Protein AF-A0A972UFQ2-F1 (afdb_monomer_lite)

Radius of gyration: 17.43 Å; chains: 1; bounding box: 37×37×53 Å

pLDDT: mean 87.29, std 13.74, range [40.12, 97.81]

Structure (mmCIF, N/CA/C/O backbone):
data_AF-A0A972UFQ2-F1
#
_entry.id   AF-A0A972UFQ2-F1
#
loop_
_atom_site.group_PDB
_atom_site.id
_atom_site.type_symbol
_atom_site.label_atom_id
_atom_site.label_alt_id
_atom_site.label_comp_id
_atom_site.label_asym_id
_atom_site.label_entity_id
_atom_site.label_seq_id
_atom_site.pdbx_PDB_ins_code
_atom_site.Cartn_x
_atom_site.Cartn_y
_atom_site.Cartn_z
_atom_site.occupancy
_atom_site.B_iso_or_equiv
_atom_site.auth_seq_id
_atom_site.auth_comp_id
_atom_site.auth_asym_id
_atom_site.auth_atom_id
_atom_site.pdbx_PDB_model_num
ATOM 1 N N . MET A 1 1 ? -2.739 -1.332 12.586 1.00 77.00 1 MET A N 1
ATOM 2 C CA . MET A 1 1 ? -1.535 -0.462 12.650 1.00 77.00 1 MET A CA 1
ATOM 3 C C . MET A 1 1 ? -0.492 -0.824 11.595 1.00 77.00 1 MET A C 1
ATOM 5 O O . MET A 1 1 ? -0.265 0.020 10.745 1.00 77.00 1 MET A O 1
ATOM 9 N N . ALA A 1 2 ? 0.080 -2.038 11.571 1.00 89.88 2 ALA A N 1
ATOM 10 C CA . ALA A 1 2 ? 1.125 -2.409 10.597 1.00 89.88 2 ALA A CA 1
ATOM 11 C C . ALA A 1 2 ? 0.730 -2.169 9.124 1.00 89.88 2 ALA A C 1
ATOM 13 O O . ALA A 1 2 ? 1.465 -1.515 8.396 1.00 89.88 2 ALA A O 1
ATOM 14 N N . LEU A 1 3 ? -0.472 -2.595 8.712 1.00 92.31 3 LEU A N 1
ATOM 15 C CA . LEU A 1 3 ? -0.980 -2.350 7.354 1.00 92.31 3 LEU A CA 1
ATOM 16 C C . LEU A 1 3 ? -1.190 -0.862 7.029 1.00 92.31 3 LEU A C 1
ATOM 18 O O . LEU A 1 3 ? -0.956 -0.440 5.903 1.00 92.31 3 LEU A O 1
ATOM 22 N N . GLY A 1 4 ? -1.572 -0.050 8.019 1.00 92.50 4 GLY A N 1
ATOM 23 C CA . GLY A 1 4 ? -1.643 1.403 7.857 1.00 92.50 4 GLY A CA 1
ATOM 24 C C . GLY A 1 4 ? -0.258 2.016 7.641 1.00 92.50 4 GLY A C 1
ATOM 25 O O . GLY A 1 4 ? -0.090 2.841 6.754 1.00 92.50 4 GLY A O 1
ATOM 26 N N . GLY A 1 5 ? 0.751 1.548 8.385 1.00 94.00 5 GLY A N 1
ATOM 27 C CA . GLY A 1 5 ? 2.151 1.932 8.177 1.00 94.00 5 GLY A CA 1
ATOM 28 C C . GLY A 1 5 ? 2.696 1.500 6.812 1.00 94.00 5 GLY A C 1
ATOM 29 O O . GLY A 1 5 ? 3.374 2.281 6.156 1.00 94.00 5 GLY A O 1
ATOM 30 N N . PHE A 1 6 ? 2.340 0.300 6.346 1.00 93.06 6 PHE A N 1
ATOM 31 C CA . PHE A 1 6 ? 2.648 -0.170 4.992 1.00 93.06 6 PHE A CA 1
ATOM 32 C C . PHE A 1 6 ? 2.065 0.765 3.919 1.00 93.06 6 PHE A C 1
ATOM 34 O O . PHE A 1 6 ? 2.797 1.224 3.044 1.00 93.06 6 PHE A O 1
ATOM 41 N N . LEU A 1 7 ? 0.775 1.112 4.023 1.00 94.44 7 LEU A N 1
ATOM 42 C CA . LEU A 1 7 ? 0.134 2.057 3.101 1.00 94.44 7 LEU A CA 1
ATOM 43 C C . LEU A 1 7 ? 0.740 3.459 3.192 1.00 94.44 7 LEU A C 1
ATOM 45 O O . LEU A 1 7 ? 0.851 4.134 2.175 1.00 94.44 7 LEU A O 1
ATOM 49 N N . PHE A 1 8 ? 1.140 3.892 4.387 1.00 96.50 8 PHE A N 1
ATOM 50 C CA . PHE A 1 8 ? 1.759 5.196 4.596 1.00 96.50 8 PHE A CA 1
ATOM 51 C C . PHE A 1 8 ? 3.149 5.270 3.962 1.00 96.50 8 PHE A C 1
ATOM 53 O O . PHE A 1 8 ? 3.434 6.216 3.235 1.00 96.50 8 PHE A O 1
ATOM 60 N N . LEU A 1 9 ? 3.993 4.251 4.152 1.00 96.06 9 LEU A N 1
ATOM 61 C CA . LEU A 1 9 ? 5.292 4.177 3.481 1.00 96.06 9 LEU A CA 1
ATOM 62 C C . LEU A 1 9 ? 5.113 4.204 1.959 1.00 96.06 9 LEU A C 1
ATOM 64 O O . LEU A 1 9 ? 5.756 4.995 1.271 1.00 96.06 9 LEU A O 1
ATOM 68 N N . TRP A 1 10 ? 4.165 3.410 1.453 1.00 94.00 10 TRP A N 1
ATOM 69 C CA . TRP A 1 10 ? 3.792 3.413 0.043 1.00 94.00 10 TRP A CA 1
ATOM 70 C C . TRP A 1 10 ? 3.308 4.789 -0.431 1.00 94.00 10 TRP A C 1
ATOM 72 O O . TRP A 1 10 ? 3.640 5.188 -1.545 1.00 94.00 10 TRP A O 1
ATOM 82 N N . ALA A 1 11 ? 2.554 5.534 0.379 1.00 96.44 11 ALA A N 1
ATOM 83 C CA . ALA A 1 11 ? 2.106 6.889 0.060 1.00 96.44 11 ALA A CA 1
ATOM 84 C C . ALA A 1 11 ? 3.281 7.872 -0.035 1.00 96.44 11 ALA A C 1
ATOM 86 O O . ALA A 1 11 ? 3.398 8.612 -1.011 1.00 96.44 11 ALA A O 1
ATOM 87 N N . ILE A 1 12 ? 4.187 7.838 0.944 1.00 97.56 12 ILE A N 1
ATOM 88 C CA . ILE A 1 12 ? 5.311 8.772 1.054 1.00 97.56 12 ILE A CA 1
ATOM 89 C C . ILE A 1 12 ? 6.295 8.642 -0.116 1.00 97.56 12 ILE A C 1
ATOM 91 O O . ILE A 1 12 ? 6.807 9.652 -0.605 1.00 97.56 12 ILE A O 1
ATOM 95 N N . GLU A 1 13 ? 6.502 7.435 -0.649 1.00 95.88 13 GLU A N 1
ATOM 96 C CA . GLU A 1 13 ? 7.343 7.224 -1.837 1.00 95.88 13 GLU A CA 1
ATOM 97 C C . GLU A 1 13 ? 6.928 8.080 -3.043 1.00 95.88 13 GLU A C 1
ATOM 99 O O . GLU A 1 13 ? 7.781 8.433 -3.860 1.00 95.88 13 GLU A O 1
ATOM 104 N N . LYS A 1 14 ? 5.644 8.454 -3.153 1.00 96.44 14 LYS A N 1
ATOM 105 C CA . LYS A 1 14 ? 5.127 9.261 -4.273 1.00 96.44 14 LYS A CA 1
ATOM 106 C C . LYS A 1 14 ? 5.710 10.665 -4.239 1.00 96.44 14 LYS A C 1
ATOM 108 O O . LYS A 1 14 ? 5.875 11.251 -5.298 1.00 96.44 14 LYS A O 1
ATOM 113 N N . PHE A 1 15 ? 6.060 11.166 -3.057 1.00 97.69 15 PHE A N 1
ATOM 114 C CA . PHE A 1 15 ? 6.659 12.485 -2.869 1.00 97.69 15 PHE A CA 1
ATOM 115 C C . PHE A 1 15 ? 8.185 12.444 -2.916 1.00 97.69 15 PHE A C 1
ATOM 117 O O . PHE A 1 15 ? 8.801 13.333 -3.492 1.00 97.69 15 PHE A O 1
ATOM 124 N N . ILE A 1 16 ? 8.803 11.408 -2.337 1.00 97.81 16 ILE A N 1
ATOM 125 C CA . ILE A 1 16 ? 10.269 11.328 -2.237 1.00 97.81 16 ILE A CA 1
ATOM 126 C C . ILE A 1 16 ? 10.898 10.902 -3.570 1.00 97.81 16 ILE A C 1
ATOM 128 O O . ILE A 1 16 ? 11.924 11.439 -3.982 1.00 97.81 16 ILE A O 1
ATOM 132 N N . ILE A 1 17 ? 10.305 9.917 -4.251 1.00 97.06 17 ILE A N 1
ATOM 133 C CA . ILE A 1 17 ? 10.867 9.308 -5.467 1.00 97.06 17 ILE A CA 1
ATOM 134 C C . ILE A 1 17 ? 9.821 9.151 -6.589 1.00 97.06 17 ILE A C 1
ATOM 136 O O . ILE A 1 17 ? 9.709 8.063 -7.169 1.00 97.06 17 ILE A O 1
ATOM 140 N N . PRO A 1 18 ? 9.098 10.222 -6.984 1.00 96.31 18 PRO A N 1
ATOM 141 C CA . PRO A 1 18 ? 8.021 10.154 -7.981 1.00 96.31 18 PRO A CA 1
ATOM 142 C C . PRO A 1 18 ? 8.475 9.527 -9.303 1.00 96.31 18 PRO A C 1
ATOM 144 O O . PRO A 1 18 ? 7.789 8.676 -9.860 1.00 96.31 18 PRO A O 1
ATOM 147 N N . GLY A 1 19 ? 9.684 9.850 -9.775 1.00 96.12 19 GLY A N 1
ATOM 148 C CA . GLY A 1 19 ? 10.223 9.283 -11.015 1.00 96.12 19 GLY A CA 1
ATOM 149 C C . GLY A 1 19 ? 10.401 7.759 -10.977 1.00 96.12 19 GLY A C 1
ATOM 150 O O . GLY A 1 19 ? 10.226 7.093 -11.998 1.00 96.12 19 GLY A O 1
ATOM 151 N N . LYS A 1 20 ? 10.717 7.176 -9.810 1.00 94.38 20 LYS A N 1
ATOM 152 C CA . LYS A 1 20 ? 10.767 5.712 -9.644 1.00 94.38 20 LYS A CA 1
ATOM 153 C C . LYS A 1 20 ? 9.359 5.122 -9.629 1.00 94.38 20 LYS A C 1
ATOM 155 O O . LYS A 1 20 ? 9.140 4.100 -10.274 1.00 94.38 20 LYS A O 1
ATOM 160 N N . VAL A 1 21 ? 8.410 5.786 -8.966 1.00 94.31 21 VAL A N 1
ATOM 161 C CA . VAL A 1 21 ? 6.999 5.370 -8.926 1.00 94.31 21 VAL A CA 1
ATOM 162 C C . VAL A 1 21 ? 6.370 5.385 -10.322 1.00 94.31 21 VAL A C 1
ATOM 164 O O . VAL A 1 21 ? 5.720 4.417 -10.700 1.00 94.31 21 VAL A O 1
ATOM 167 N N . ILE A 1 22 ? 6.630 6.409 -11.137 1.00 95.88 22 ILE A N 1
ATOM 168 C CA . ILE A 1 22 ? 6.148 6.484 -12.528 1.00 95.88 22 ILE A CA 1
ATOM 169 C C . ILE A 1 22 ? 6.734 5.343 -13.374 1.00 95.88 22 ILE A C 1
ATOM 171 O O . ILE A 1 22 ? 6.019 4.686 -14.129 1.00 95.88 22 ILE A O 1
ATOM 175 N N . LYS A 1 23 ? 8.032 5.038 -13.233 1.00 93.94 23 LYS A N 1
ATOM 176 C CA . LYS A 1 23 ? 8.655 3.891 -13.926 1.00 93.94 23 LYS A CA 1
ATOM 177 C C . LYS A 1 23 ? 8.040 2.558 -13.494 1.00 93.94 23 LYS A C 1
ATOM 179 O O . LYS A 1 23 ? 7.806 1.692 -14.334 1.00 93.94 23 LYS A O 1
ATOM 184 N N . LEU A 1 24 ? 7.765 2.403 -12.200 1.00 90.81 24 LEU A N 1
ATOM 185 C CA . LEU A 1 24 ? 7.090 1.237 -11.633 1.00 90.81 24 LEU A CA 1
ATOM 186 C C . LEU A 1 24 ? 5.670 1.094 -12.201 1.00 90.81 24 LEU A C 1
ATOM 188 O O . LEU A 1 24 ? 5.298 0.019 -12.661 1.00 90.81 24 LEU A O 1
ATOM 192 N N . SER A 1 25 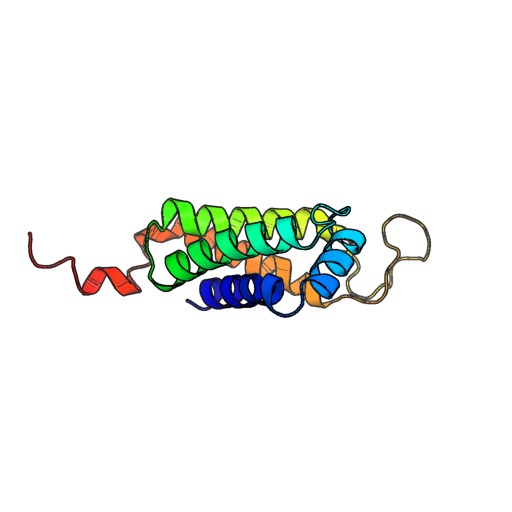? 4.921 2.196 -12.244 1.00 91.00 25 SER A N 1
ATOM 193 C CA . SER A 1 25 ? 3.593 2.302 -12.853 1.00 91.00 25 SER A CA 1
ATOM 194 C C . SER A 1 25 ? 3.592 1.859 -14.318 1.00 91.00 25 SER A C 1
ATOM 196 O O . SER A 1 25 ? 2.809 0.995 -14.707 1.00 91.00 25 SER A O 1
ATOM 198 N N . LYS A 1 26 ? 4.534 2.352 -15.127 1.00 91.69 26 LYS A N 1
ATOM 199 C CA . LYS A 1 26 ? 4.677 1.935 -16.533 1.00 91.69 26 LYS A CA 1
ATOM 200 C C . LYS A 1 26 ? 4.988 0.445 -16.675 1.00 91.69 26 LYS A C 1
ATOM 202 O O . LYS A 1 26 ? 4.495 -0.198 -17.594 1.00 91.69 26 LYS A O 1
ATOM 207 N N . LYS A 1 27 ? 5.787 -0.112 -15.761 1.00 87.88 27 LYS A N 1
ATOM 208 C CA . LYS A 1 27 ? 6.189 -1.524 -15.793 1.00 87.88 27 LYS A CA 1
ATOM 209 C C . LYS A 1 27 ? 5.089 -2.483 -15.324 1.00 87.88 27 LYS A C 1
ATOM 211 O O . LYS A 1 27 ? 5.004 -3.594 -15.842 1.00 87.88 27 LYS A O 1
ATOM 216 N N . PHE A 1 28 ? 4.297 -2.091 -14.328 1.00 84.69 28 PHE A N 1
ATOM 217 C CA . PHE A 1 28 ? 3.42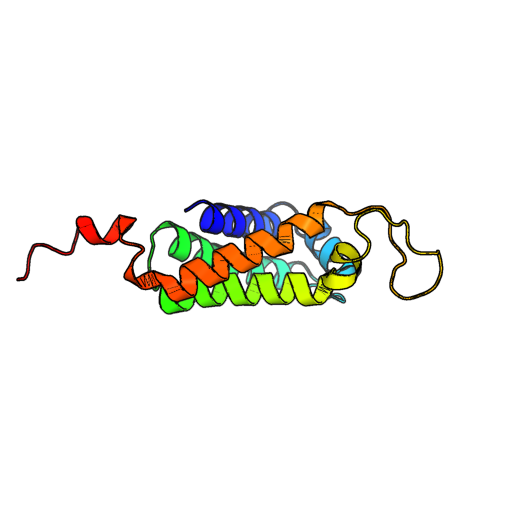3 -3.013 -13.591 1.00 84.69 28 PHE A CA 1
ATOM 218 C C . PHE A 1 28 ? 1.942 -2.639 -13.593 1.00 84.69 28 PHE A C 1
ATOM 220 O O . PHE A 1 28 ? 1.112 -3.496 -13.326 1.00 84.69 28 PHE A O 1
ATOM 227 N N . PHE A 1 29 ? 1.608 -1.390 -13.901 1.00 84.44 29 PHE A N 1
ATOM 228 C CA . PHE A 1 29 ? 0.258 -0.833 -13.788 1.00 84.44 29 PHE A CA 1
ATOM 229 C C . PHE A 1 29 ? -0.180 -0.139 -15.085 1.00 84.44 29 PHE A C 1
ATOM 231 O O . PHE A 1 29 ? -0.928 0.832 -15.045 1.00 84.44 29 PHE A O 1
ATOM 238 N N . PHE A 1 30 ? 0.338 -0.592 -16.233 1.00 84.69 30 PHE A N 1
ATOM 239 C CA . PHE A 1 30 ? 0.017 -0.066 -17.569 1.00 84.69 30 PHE A CA 1
ATOM 240 C C . PHE A 1 30 ? 0.135 1.463 -17.711 1.00 84.69 30 PHE A C 1
ATOM 242 O O . PHE A 1 30 ? -0.527 2.063 -18.550 1.00 84.69 30 PHE A O 1
ATOM 249 N N . GLY A 1 31 ? 0.984 2.102 -16.902 1.00 83.75 31 GLY A N 1
ATOM 250 C CA . GLY A 1 31 ? 1.159 3.553 -16.942 1.00 83.75 31 GLY A CA 1
ATOM 251 C C . GLY A 1 31 ? 0.026 4.356 -16.301 1.00 83.75 31 GLY A C 1
ATOM 252 O O . GLY A 1 31 ? -0.097 5.529 -16.621 1.00 83.75 31 GLY A O 1
ATOM 253 N N . ALA A 1 32 ? -0.755 3.777 -15.378 1.00 85.38 32 ALA A N 1
ATOM 254 C CA . ALA A 1 32 ? -1.813 4.478 -14.630 1.00 85.38 32 ALA A CA 1
ATOM 255 C C . ALA A 1 32 ? -1.355 5.788 -13.948 1.00 85.38 32 ALA A C 1
ATOM 257 O O . ALA A 1 32 ? -2.163 6.670 -13.677 1.00 85.38 32 ALA A O 1
ATOM 258 N N . LEU A 1 33 ? -0.059 5.891 -13.659 1.00 89.44 33 LEU A N 1
ATOM 259 C CA . LEU A 1 33 ? 0.664 7.122 -13.345 1.00 89.44 33 LEU A CA 1
ATOM 260 C C . LEU A 1 33 ? 1.736 7.357 -14.410 1.00 89.44 33 LEU A C 1
ATOM 262 O O . LEU A 1 33 ? 2.630 6.511 -14.575 1.00 89.44 33 LEU A O 1
ATOM 266 N N . ASP A 1 34 ? 1.677 8.494 -15.088 1.00 91.44 34 ASP 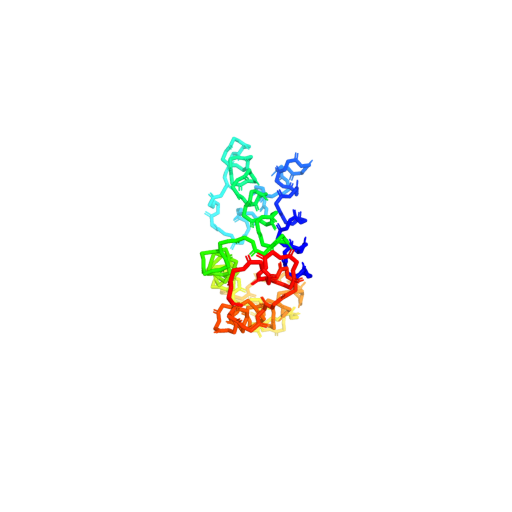A N 1
ATOM 267 C CA . ASP A 1 34 ? 2.569 8.866 -16.186 1.00 91.44 34 ASP A CA 1
ATOM 268 C C . ASP A 1 34 ? 3.327 10.180 -15.945 1.00 91.44 34 ASP A C 1
ATOM 270 O O . ASP A 1 34 ? 4.426 10.336 -16.491 1.00 91.44 34 ASP A O 1
ATOM 274 N N . ASP A 1 35 ? 2.821 11.048 -15.066 1.00 94.56 35 ASP A N 1
ATOM 275 C CA . ASP A 1 35 ? 3.430 12.322 -14.687 1.00 94.56 35 ASP A CA 1
ATOM 276 C C . ASP A 1 35 ? 3.560 12.527 -13.159 1.00 94.56 35 ASP A C 1
ATOM 278 O O . ASP A 1 35 ? 3.082 11.751 -12.325 1.00 94.56 35 ASP A O 1
ATOM 282 N N . VAL A 1 36 ? 4.288 13.579 -12.774 1.00 95.88 36 VAL A N 1
ATOM 283 C CA . VAL A 1 36 ? 4.607 13.882 -11.368 1.00 95.88 36 VAL A CA 1
ATOM 284 C C . VAL A 1 36 ? 3.398 14.439 -10.617 1.00 95.88 36 VAL A C 1
ATOM 286 O O . VAL A 1 36 ? 3.206 14.105 -9.449 1.00 95.88 36 VAL A O 1
ATOM 289 N N . THR A 1 37 ? 2.566 15.245 -11.272 1.00 96.12 37 THR A N 1
ATOM 290 C CA . THR A 1 37 ? 1.392 15.877 -10.664 1.00 96.12 37 THR A CA 1
ATOM 291 C C . THR A 1 37 ? 0.367 14.826 -10.261 1.00 96.12 37 THR A C 1
ATOM 293 O O . THR A 1 37 ? -0.066 14.815 -9.107 1.00 96.12 37 THR A O 1
ATOM 296 N N . THR A 1 38 ? 0.025 13.889 -11.154 1.00 94.56 38 THR A N 1
ATOM 297 C CA . THR A 1 38 ? -0.886 12.776 -10.817 1.00 94.56 38 THR A CA 1
ATOM 298 C C . THR A 1 38 ? -0.299 11.866 -9.742 1.00 94.56 38 THR A C 1
ATOM 300 O O . THR A 1 38 ? -1.010 11.443 -8.827 1.00 94.56 38 THR A O 1
ATOM 303 N N . THR A 1 39 ? 1.016 11.631 -9.780 1.00 96.19 39 THR A N 1
ATOM 304 C CA . THR A 1 39 ? 1.724 10.856 -8.752 1.00 96.19 39 THR A CA 1
ATOM 305 C C . THR A 1 39 ? 1.621 11.516 -7.372 1.00 96.19 39 THR A C 1
ATOM 307 O O . THR A 1 39 ? 1.313 10.833 -6.392 1.00 96.19 39 THR A O 1
ATOM 310 N N . TYR A 1 40 ? 1.814 12.834 -7.272 1.00 97.44 40 TYR A N 1
ATOM 311 C CA . TYR A 1 40 ? 1.663 13.581 -6.017 1.00 97.44 40 TYR A CA 1
ATOM 312 C C . TYR A 1 40 ? 0.215 13.638 -5.536 1.00 97.44 40 TYR A C 1
ATOM 314 O O . TYR A 1 40 ? -0.032 13.449 -4.345 1.00 97.44 40 TYR A O 1
ATOM 322 N N . ALA A 1 41 ? -0.742 13.842 -6.443 1.00 96.44 41 ALA A N 1
ATOM 323 C CA . ALA A 1 41 ? -2.162 13.834 -6.106 1.00 96.44 41 ALA A CA 1
ATOM 324 C C . ALA A 1 41 ? -2.580 12.485 -5.501 1.00 96.44 41 ALA A C 1
ATOM 326 O O . ALA A 1 41 ? -3.193 12.443 -4.431 1.00 96.44 41 ALA A O 1
ATOM 327 N N . LEU A 1 42 ? -2.172 11.373 -6.124 1.00 94.69 42 LEU A N 1
ATOM 328 C CA . LEU A 1 42 ? -2.417 10.038 -5.581 1.00 94.69 42 LEU A CA 1
ATOM 329 C C . LEU A 1 42 ? -1.709 9.843 -4.233 1.00 94.69 42 LEU A C 1
ATOM 331 O O . LEU A 1 42 ? -2.306 9.303 -3.300 1.00 94.69 42 LEU A O 1
ATOM 335 N N . GLY A 1 43 ? -0.461 10.305 -4.116 1.00 96.50 43 GLY A N 1
ATOM 336 C CA . GLY A 1 43 ? 0.292 10.303 -2.863 1.00 96.50 43 GLY A CA 1
ATOM 337 C C . GLY A 1 43 ? -0.460 11.002 -1.730 1.00 96.50 43 GLY A C 1
ATOM 338 O O . GLY A 1 43 ? -0.523 10.473 -0.624 1.00 96.50 43 GLY A O 1
ATOM 339 N N . ALA A 1 44 ? -1.092 12.147 -1.998 1.00 97.50 44 ALA A N 1
ATOM 340 C CA . ALA A 1 44 ? -1.825 12.910 -0.987 1.00 97.50 44 ALA A CA 1
ATOM 341 C C . ALA A 1 44 ? -3.057 12.148 -0.491 1.00 97.50 44 ALA A C 1
ATOM 343 O O . ALA A 1 44 ? -3.256 12.013 0.718 1.00 97.50 44 ALA A O 1
ATOM 344 N N . VAL A 1 45 ? -3.837 11.578 -1.414 1.00 95.88 45 VAL A N 1
ATOM 345 C CA . VAL A 1 45 ? -5.005 10.752 -1.073 1.00 95.88 45 VAL A CA 1
ATOM 346 C C . VAL A 1 45 ? -4.583 9.531 -0.251 1.00 95.88 45 VAL A C 1
ATOM 348 O O . VAL A 1 45 ? -5.151 9.279 0.812 1.00 95.88 45 VAL A O 1
ATOM 351 N N . LEU A 1 46 ? -3.547 8.808 -0.691 1.00 95.50 46 LEU A N 1
ATOM 352 C CA . LEU A 1 46 ? -2.998 7.650 0.023 1.00 95.50 46 LEU A CA 1
ATOM 353 C C . LEU A 1 46 ? -2.504 8.019 1.428 1.00 95.50 46 LEU A C 1
ATOM 355 O O . LEU A 1 46 ? -2.735 7.268 2.377 1.00 95.50 46 LEU A O 1
ATOM 359 N N . THR A 1 47 ? -1.854 9.172 1.589 1.00 97.56 47 THR A N 1
ATOM 360 C CA . THR A 1 47 ? -1.380 9.665 2.890 1.00 97.56 47 THR A CA 1
ATOM 361 C C . THR A 1 47 ? -2.544 9.926 3.836 1.00 97.56 47 THR A C 1
ATOM 363 O O . THR A 1 47 ? -2.546 9.410 4.951 1.00 97.56 47 THR A O 1
ATOM 366 N N . ILE A 1 48 ? -3.571 10.658 3.395 1.00 96.81 48 ILE A N 1
ATOM 367 C CA . ILE A 1 48 ? -4.748 10.941 4.231 1.00 96.81 48 ILE A CA 1
ATOM 368 C C . ILE A 1 48 ? -5.426 9.629 4.650 1.00 96.81 48 ILE A C 1
ATOM 370 O O . ILE A 1 48 ? -5.719 9.427 5.830 1.00 96.81 48 ILE A O 1
ATOM 374 N N . MET A 1 49 ? -5.624 8.707 3.705 1.00 95.50 49 MET A N 1
ATOM 375 C CA . MET A 1 49 ? -6.273 7.423 3.982 1.00 95.50 49 MET A CA 1
ATOM 376 C C . MET A 1 49 ? -5.440 6.529 4.905 1.00 95.50 49 MET A C 1
ATOM 378 O O . MET A 1 49 ? -5.984 5.905 5.813 1.00 95.50 49 MET A O 1
ATOM 382 N N . SER A 1 50 ? -4.121 6.473 4.721 1.00 95.56 50 SER A N 1
ATOM 383 C CA . SER A 1 50 ? -3.235 5.672 5.573 1.00 95.56 50 SER A CA 1
ATOM 384 C C . SER A 1 50 ? -3.114 6.238 6.990 1.00 95.56 50 SER A C 1
ATOM 386 O O . SER A 1 50 ? -3.136 5.469 7.951 1.00 95.56 50 SER A O 1
ATOM 388 N N . VAL A 1 51 ? -3.100 7.564 7.159 1.00 95.12 51 VAL A N 1
ATOM 389 C CA . VAL A 1 51 ? -3.185 8.198 8.485 1.00 95.12 51 VAL A CA 1
ATOM 390 C C . VAL A 1 51 ? -4.517 7.862 9.154 1.00 95.12 51 VAL A C 1
ATOM 392 O O . VAL A 1 51 ? -4.517 7.405 10.299 1.00 95.12 51 VAL A O 1
ATOM 395 N N . ALA A 1 52 ? -5.638 7.988 8.434 1.00 93.38 52 ALA A N 1
ATOM 396 C CA . ALA A 1 52 ? -6.956 7.594 8.937 1.00 93.38 52 ALA A CA 1
ATOM 397 C C . ALA A 1 52 ? -6.988 6.111 9.360 1.00 93.38 52 ALA A C 1
ATOM 399 O O . ALA A 1 52 ? -7.574 5.766 10.389 1.00 93.38 52 ALA A O 1
ATOM 400 N N . PHE A 1 53 ? -6.284 5.243 8.623 1.00 92.88 53 PHE A N 1
ATOM 401 C CA . PHE A 1 53 ? -6.143 3.817 8.927 1.00 92.88 53 PHE A CA 1
ATOM 402 C C . PHE A 1 53 ? -5.408 3.606 10.252 1.00 92.88 53 PHE A C 1
ATOM 404 O O . PHE A 1 53 ? -5.825 2.796 11.081 1.00 92.88 53 PHE A O 1
ATOM 411 N N . ILE A 1 54 ? -4.297 4.320 10.453 1.00 92.38 54 ILE A N 1
ATOM 412 C CA . ILE A 1 54 ? -3.439 4.197 11.639 1.00 92.38 54 ILE A CA 1
ATOM 413 C C . ILE A 1 54 ? -4.197 4.610 12.905 1.00 92.38 54 ILE A C 1
ATOM 415 O O . ILE A 1 54 ? -4.143 3.889 13.908 1.00 92.38 54 ILE A O 1
ATOM 419 N N . ILE A 1 55 ? -4.936 5.721 12.844 1.00 91.44 55 ILE A N 1
ATOM 420 C CA . ILE A 1 55 ? -5.723 6.235 13.978 1.00 91.44 55 ILE A CA 1
ATOM 421 C C . ILE A 1 55 ? -7.071 5.517 14.157 1.00 91.44 55 ILE A C 1
ATOM 423 O O . ILE A 1 55 ? -7.776 5.762 15.129 1.00 91.44 55 ILE A O 1
ATOM 427 N N . GLY A 1 56 ? -7.447 4.623 13.235 1.00 88.75 56 GLY A N 1
ATOM 428 C CA . GLY A 1 56 ? -8.693 3.856 13.308 1.00 88.75 56 GLY A CA 1
ATOM 429 C C . GLY A 1 56 ? -9.962 4.670 13.028 1.00 88.75 56 GLY A C 1
ATOM 430 O O . GLY A 1 56 ? -11.041 4.286 13.487 1.00 88.75 56 GLY A O 1
ATOM 431 N N . ALA A 1 57 ? -9.852 5.773 12.284 1.00 90.69 57 ALA A N 1
ATOM 432 C CA . ALA A 1 57 ? -10.984 6.590 11.854 1.00 90.69 57 ALA A CA 1
ATOM 433 C C . ALA A 1 57 ? -11.673 5.976 10.623 1.00 90.69 57 ALA A C 1
ATOM 435 O O . ALA A 1 57 ? -11.027 5.351 9.786 1.00 90.69 57 ALA A O 1
ATOM 436 N N . TYR A 1 58 ? -12.996 6.152 10.512 1.00 91.75 58 TYR A N 1
ATOM 437 C CA . TYR A 1 58 ? -13.798 5.719 9.354 1.00 91.75 58 TYR A CA 1
ATOM 438 C C . TYR A 1 58 ? -13.515 4.278 8.879 1.00 91.75 58 TYR A C 1
ATOM 440 O O . TYR A 1 58 ? -13.496 4.007 7.678 1.00 91.75 58 TYR A O 1
ATOM 448 N N . LYS A 1 59 ? -13.309 3.339 9.817 1.00 90.94 59 LYS A N 1
ATOM 449 C CA . LYS A 1 59 ? -12.795 1.975 9.565 1.00 90.94 59 LYS A CA 1
ATOM 450 C C . LYS A 1 59 ? -13.444 1.262 8.383 1.00 90.94 59 LYS A C 1
ATOM 452 O O . LYS A 1 59 ? -12.746 0.666 7.573 1.00 90.94 59 LYS A O 1
ATOM 457 N N . ARG A 1 60 ? -14.774 1.357 8.248 1.00 93.12 60 ARG A N 1
ATOM 458 C CA . ARG A 1 60 ? -15.510 0.756 7.124 1.00 93.12 60 ARG A CA 1
ATOM 459 C C . ARG A 1 60 ? -14.948 1.201 5.773 1.00 93.12 60 ARG A C 1
ATOM 461 O O . ARG A 1 60 ? -14.715 0.358 4.917 1.00 93.12 60 ARG A O 1
ATOM 468 N N . TRP A 1 61 ? -14.729 2.498 5.593 1.00 94.25 61 TRP A N 1
ATOM 469 C CA . TRP A 1 61 ? -14.255 3.067 4.333 1.00 94.25 61 TRP A CA 1
ATOM 470 C C . TRP A 1 61 ? -12.755 2.899 4.165 1.00 94.25 61 TRP A C 1
ATOM 472 O O . TRP A 1 61 ? -12.297 2.496 3.104 1.00 94.25 61 TRP A O 1
ATOM 482 N N . VAL A 1 62 ? -11.992 3.143 5.225 1.00 94.19 62 VAL A N 1
ATOM 483 C CA . VAL A 1 62 ? -10.531 3.131 5.154 1.00 94.19 62 VAL A CA 1
ATOM 484 C C . VAL A 1 62 ? -9.977 1.710 4.996 1.00 94.19 62 VAL A C 1
ATOM 486 O O . VAL A 1 62 ? -9.015 1.502 4.257 1.00 94.19 62 VAL A O 1
ATOM 489 N N . TYR A 1 63 ? -10.605 0.705 5.614 1.00 95.19 63 TYR A N 1
ATOM 490 C CA . TYR A 1 63 ? -10.206 -0.693 5.418 1.00 95.19 63 TYR A CA 1
ATOM 491 C C . TYR A 1 63 ? -10.647 -1.222 4.057 1.00 95.19 63 TYR A C 1
ATOM 493 O O . TYR A 1 63 ? -9.873 -1.926 3.413 1.00 95.19 63 TYR A O 1
ATOM 501 N N . LEU A 1 64 ? -11.838 -0.833 3.580 1.00 95.62 64 LEU A N 1
ATOM 502 C CA . LEU A 1 64 ? -12.278 -1.166 2.224 1.00 95.62 64 LEU A CA 1
ATOM 503 C C . LEU A 1 64 ? -11.354 -0.549 1.173 1.00 95.62 64 LEU A C 1
ATOM 505 O O . LEU A 1 64 ? -10.995 -1.214 0.210 1.00 95.62 64 LEU A O 1
ATOM 509 N N . TYR A 1 65 ? -10.939 0.700 1.378 1.00 94.69 65 TYR A N 1
ATOM 510 C CA . TYR A 1 65 ? -9.981 1.388 0.522 1.00 94.69 65 TYR A CA 1
ATOM 511 C C . TYR A 1 65 ? -8.634 0.660 0.481 1.00 94.69 65 TYR A C 1
ATOM 513 O O . TYR A 1 65 ? -8.134 0.362 -0.602 1.00 94.69 65 TYR A O 1
ATOM 521 N N . GLY A 1 66 ? -8.075 0.312 1.647 1.00 95.12 66 GLY A N 1
ATOM 522 C CA . GLY A 1 66 ? -6.834 -0.465 1.729 1.00 95.12 66 GLY A CA 1
ATOM 523 C C . GLY A 1 66 ? -6.942 -1.814 1.013 1.00 95.12 66 GLY A C 1
ATOM 524 O O . GLY A 1 66 ? -6.063 -2.166 0.228 1.00 95.12 66 GLY A O 1
ATOM 525 N N . PHE A 1 67 ? -8.057 -2.526 1.213 1.00 97.19 67 PHE A N 1
ATOM 526 C CA . PHE A 1 67 ? -8.352 -3.772 0.507 1.00 97.19 67 PHE A CA 1
ATOM 527 C C . PHE A 1 67 ? -8.434 -3.571 -1.009 1.00 97.19 67 PHE A C 1
ATOM 529 O O . PHE A 1 67 ? -7.757 -4.280 -1.743 1.00 97.19 67 PHE A O 1
ATOM 536 N N . ALA A 1 68 ? -9.211 -2.595 -1.483 1.00 96.31 68 ALA A N 1
ATOM 537 C CA . ALA A 1 68 ? -9.419 -2.351 -2.908 1.00 96.31 68 ALA A CA 1
ATOM 538 C C . ALA A 1 68 ? -8.118 -1.961 -3.622 1.00 96.31 68 ALA A C 1
ATOM 540 O O . ALA A 1 68 ? -7.799 -2.524 -4.667 1.00 96.31 68 ALA A O 1
ATOM 541 N N . LEU A 1 69 ? -7.328 -1.054 -3.041 1.00 93.88 69 LEU A N 1
ATOM 542 C CA . LEU A 1 69 ? -6.023 -0.678 -3.590 1.00 93.88 69 LEU A CA 1
ATOM 543 C C . LEU A 1 69 ? -5.075 -1.867 -3.716 1.00 93.88 69 LEU A C 1
ATOM 545 O O . LEU A 1 69 ? -4.380 -2.029 -4.725 1.00 93.88 69 LEU A O 1
ATOM 549 N N . HIS A 1 70 ? -5.025 -2.696 -2.677 1.00 95.69 70 HIS A N 1
ATOM 550 C CA . HIS A 1 70 ? -4.132 -3.842 -2.669 1.00 95.69 70 HIS A CA 1
ATOM 551 C C . HIS A 1 70 ? -4.641 -4.954 -3.596 1.00 95.69 70 HIS A C 1
ATOM 553 O O . HIS A 1 70 ? -3.846 -5.574 -4.294 1.00 95.69 70 HIS A O 1
ATOM 559 N N . ALA A 1 71 ? -5.960 -5.141 -3.702 1.00 96.69 71 ALA A N 1
ATOM 560 C CA . ALA A 1 71 ? -6.590 -6.055 -4.656 1.00 96.69 71 ALA A CA 1
ATOM 561 C C . ALA A 1 71 ? -6.268 -5.667 -6.103 1.00 96.69 71 ALA A C 1
ATOM 563 O O . ALA A 1 71 ? -5.857 -6.516 -6.887 1.00 96.69 71 ALA A O 1
ATOM 564 N N . ILE A 1 72 ? -6.378 -4.379 -6.438 1.00 93.62 72 ILE A N 1
ATOM 565 C CA . ILE A 1 72 ? -5.962 -3.830 -7.735 1.00 93.62 72 ILE A CA 1
ATOM 566 C C . ILE A 1 72 ? -4.497 -4.180 -8.002 1.00 93.62 72 ILE A C 1
ATOM 568 O O . ILE A 1 72 ? -4.164 -4.677 -9.074 1.00 93.62 72 ILE A O 1
ATOM 572 N N . THR A 1 73 ? -3.625 -4.001 -7.008 1.00 91.25 73 THR A N 1
ATOM 573 C CA . THR A 1 73 ? -2.204 -4.343 -7.141 1.00 91.25 73 THR A CA 1
ATOM 574 C C . THR A 1 73 ? -2.001 -5.829 -7.427 1.00 91.25 73 THR A C 1
ATOM 576 O O . THR A 1 73 ? -1.258 -6.167 -8.346 1.00 91.25 73 THR A O 1
ATOM 579 N N . VAL A 1 74 ? -2.698 -6.717 -6.714 1.00 95.06 74 VAL A N 1
ATOM 580 C CA . VAL A 1 74 ? -2.678 -8.170 -6.955 1.00 95.06 74 VAL A CA 1
ATOM 581 C C . VAL A 1 74 ? -3.168 -8.508 -8.365 1.00 95.06 74 VAL A C 1
ATOM 583 O O . VAL A 1 74 ? -2.494 -9.248 -9.074 1.00 95.06 74 VAL A O 1
ATOM 586 N N . ILE A 1 75 ? -4.281 -7.918 -8.812 1.00 93.94 75 ILE A N 1
ATOM 587 C CA . ILE A 1 75 ? -4.837 -8.132 -10.158 1.00 93.94 75 ILE A CA 1
ATOM 588 C C . ILE A 1 75 ? -3.846 -7.695 -11.235 1.00 93.94 75 ILE A C 1
ATOM 590 O O . ILE A 1 75 ? -3.645 -8.413 -12.203 1.00 93.94 75 ILE A O 1
ATOM 594 N N . PHE A 1 76 ? -3.184 -6.552 -11.083 1.00 89.81 76 PHE A N 1
ATOM 595 C CA . PHE A 1 76 ? -2.221 -6.079 -12.081 1.00 89.81 76 PHE A CA 1
ATOM 596 C C . PHE A 1 76 ? -0.901 -6.868 -12.077 1.00 89.81 76 PHE A C 1
ATOM 598 O O . PHE A 1 76 ? -0.168 -6.872 -13.067 1.00 89.81 76 PHE A O 1
ATOM 605 N N . THR A 1 77 ? -0.594 -7.580 -10.989 1.00 88.94 77 THR A N 1
ATOM 606 C CA . THR A 1 77 ? 0.704 -8.246 -10.797 1.00 88.94 77 THR A CA 1
ATOM 607 C C . THR A 1 77 ? 0.619 -9.771 -10.700 1.00 88.94 77 THR A C 1
ATOM 609 O O . THR A 1 77 ? 1.649 -10.413 -10.505 1.00 88.94 77 THR A O 1
ATOM 612 N N . TRP A 1 78 ? -0.556 -10.370 -10.925 1.00 89.88 78 TRP A N 1
ATOM 613 C CA . TRP A 1 78 ? -0.833 -11.788 -10.656 1.00 89.88 78 TRP A CA 1
ATOM 614 C C . TRP A 1 78 ? 0.129 -12.783 -11.317 1.00 89.88 78 TRP A C 1
ATOM 616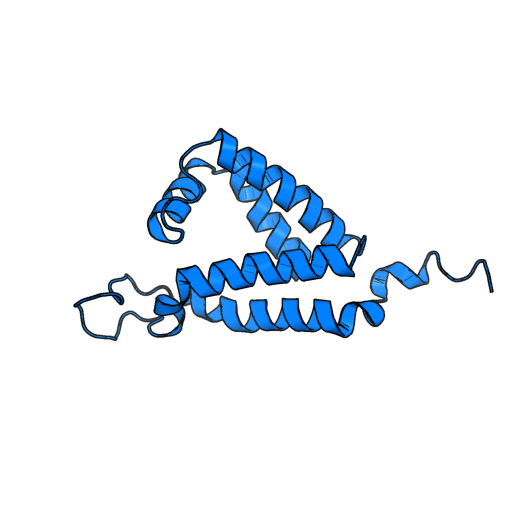 O O . TRP A 1 78 ? 0.495 -13.780 -10.701 1.00 89.88 78 TRP A O 1
ATOM 626 N N . PHE A 1 79 ? 0.615 -12.497 -12.527 1.00 87.94 79 PHE A N 1
ATOM 627 C CA . PHE A 1 79 ? 1.590 -13.348 -13.222 1.00 87.94 79 PHE A CA 1
ATOM 628 C C . PHE A 1 79 ? 2.861 -13.598 -12.399 1.00 87.94 79 PHE A C 1
ATOM 630 O O . PHE A 1 79 ? 3.438 -14.678 -12.462 1.00 87.94 79 PHE A O 1
ATOM 637 N N . ARG A 1 80 ? 3.273 -12.619 -11.584 1.00 86.88 80 ARG A N 1
ATOM 638 C CA . ARG A 1 80 ? 4.461 -12.693 -10.711 1.00 86.88 80 ARG A CA 1
ATOM 639 C C . ARG A 1 80 ? 4.204 -13.482 -9.435 1.00 86.88 80 ARG A C 1
ATOM 641 O O . ARG A 1 80 ? 5.142 -13.882 -8.763 1.00 86.88 80 ARG A O 1
ATOM 648 N N . ILE A 1 81 ? 2.937 -13.672 -9.088 1.00 89.88 81 ILE A N 1
ATOM 649 C CA . ILE A 1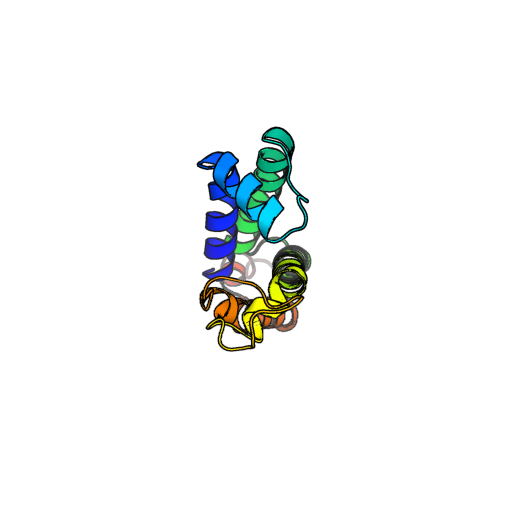 81 ? 2.520 -14.537 -7.984 1.00 89.88 81 ILE A CA 1
ATOM 650 C C . ILE A 1 81 ? 2.573 -15.996 -8.444 1.00 89.88 81 ILE A C 1
ATOM 652 O O . ILE A 1 81 ? 2.968 -16.862 -7.671 1.00 89.88 81 ILE A O 1
ATOM 656 N N . VAL A 1 82 ? 2.209 -16.252 -9.706 1.00 89.38 82 VAL A N 1
ATOM 657 C CA . VAL A 1 82 ? 2.231 -17.590 -10.317 1.00 89.38 82 VAL A CA 1
ATOM 658 C C . VAL A 1 82 ? 3.650 -18.038 -10.659 1.00 89.38 82 VAL A C 1
ATOM 660 O O . VAL A 1 82 ? 3.996 -19.183 -10.389 1.00 89.38 82 VAL A O 1
ATOM 663 N N . ASP A 1 83 ? 4.481 -17.141 -11.196 1.00 89.12 83 ASP A N 1
ATOM 664 C CA . ASP A 1 83 ? 5.894 -17.415 -11.473 1.00 89.12 83 ASP A CA 1
ATOM 665 C C . ASP A 1 83 ? 6.836 -16.446 -10.729 1.00 89.12 83 ASP A C 1
ATOM 667 O O . ASP A 1 83 ? 7.455 -15.565 -11.335 1.00 89.12 83 ASP A O 1
ATOM 671 N N . PRO A 1 84 ? 6.962 -16.569 -9.393 1.00 88.31 84 PRO A N 1
ATOM 672 C CA . PRO A 1 84 ? 7.771 -15.654 -8.582 1.00 88.31 84 PRO A CA 1
ATOM 673 C C . PRO A 1 84 ? 9.272 -15.750 -8.877 1.00 88.31 84 PRO A C 1
ATOM 675 O O . PRO A 1 84 ? 10.022 -14.802 -8.616 1.00 88.31 84 PRO A O 1
ATOM 678 N N . TYR A 1 85 ? 9.715 -16.883 -9.422 1.00 88.50 85 TYR A N 1
ATOM 679 C CA . TYR A 1 85 ? 11.121 -17.183 -9.674 1.00 88.50 85 TYR A CA 1
ATOM 680 C C . TYR A 1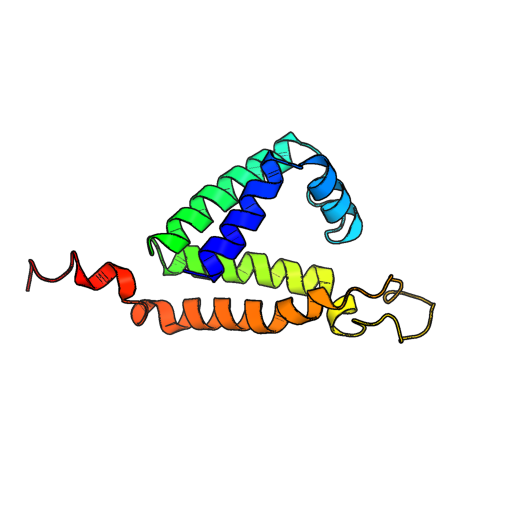 85 ? 11.505 -17.125 -11.159 1.00 88.50 85 TYR A C 1
ATOM 682 O O . TYR A 1 85 ? 12.683 -17.285 -11.469 1.00 88.50 85 TYR A O 1
ATOM 690 N N . GLY A 1 86 ? 10.565 -16.844 -12.067 1.00 83.69 86 GLY A N 1
ATOM 691 C CA . GLY A 1 86 ? 10.843 -16.778 -13.506 1.00 83.69 86 GLY A CA 1
ATOM 692 C C . GLY A 1 86 ? 11.231 -18.135 -14.100 1.00 83.69 86 GLY A C 1
ATOM 693 O O . GLY A 1 86 ? 12.095 -18.187 -14.978 1.00 83.69 86 GLY A O 1
ATOM 694 N N . LEU A 1 87 ? 10.687 -19.224 -13.547 1.00 82.50 87 LEU A N 1
ATOM 695 C CA . LEU A 1 87 ? 10.990 -20.604 -13.937 1.00 82.50 87 LEU A CA 1
ATOM 696 C C . LEU A 1 87 ? 10.104 -21.089 -15.088 1.00 82.50 87 LEU A C 1
ATOM 698 O O . LEU A 1 87 ? 10.454 -22.071 -15.742 1.00 82.50 87 LEU A O 1
ATOM 702 N N . ILE A 1 88 ? 8.973 -20.425 -15.341 1.00 79.19 88 ILE A N 1
ATOM 703 C CA . ILE A 1 88 ? 8.078 -20.756 -16.448 1.00 79.19 88 ILE A CA 1
ATOM 704 C C . ILE A 1 88 ? 8.673 -20.172 -17.741 1.00 79.19 88 ILE A C 1
ATOM 706 O O . ILE A 1 88 ? 9.180 -19.052 -17.775 1.00 79.19 88 ILE A O 1
ATOM 710 N N . GLU A 1 89 ? 8.684 -20.991 -18.795 1.00 61.81 89 GLU A N 1
ATOM 711 C CA . GLU A 1 89 ? 9.434 -20.809 -20.042 1.00 61.81 89 GLU A CA 1
ATOM 712 C C . GLU A 1 89 ? 9.368 -19.390 -20.651 1.00 61.81 89 GLU A C 1
ATOM 714 O O . GLU A 1 89 ? 8.350 -18.695 -20.619 1.00 61.81 89 GLU A O 1
ATOM 719 N N . LYS A 1 90 ? 10.479 -18.952 -21.266 1.00 62.34 90 LYS A N 1
ATOM 720 C CA . LYS A 1 90 ? 10.656 -17.607 -21.843 1.00 62.34 90 LYS A CA 1
ATOM 721 C C . LYS A 1 90 ? 9.850 -17.387 -23.137 1.00 62.34 90 LYS A C 1
ATOM 723 O O . LYS A 1 90 ? 10.414 -17.168 -24.207 1.00 62.34 90 LYS A O 1
ATOM 728 N N . GLY A 1 91 ? 8.532 -17.270 -23.032 1.00 54.53 91 GLY A N 1
ATOM 729 C CA . GLY A 1 91 ? 7.646 -16.846 -24.121 1.00 54.53 91 GLY A CA 1
ATOM 730 C C . GLY A 1 91 ? 6.265 -16.445 -23.601 1.00 54.53 91 GLY A C 1
ATOM 731 O O . GLY A 1 91 ? 5.638 -17.199 -22.875 1.00 54.53 91 GLY A O 1
ATOM 732 N N . GLY A 1 92 ? 5.781 -15.248 -23.956 1.00 65.44 92 GLY A N 1
ATOM 733 C CA . GLY A 1 92 ? 4.442 -14.776 -23.573 1.00 65.44 92 GLY A CA 1
ATOM 734 C C . GLY A 1 92 ? 4.376 -13.915 -22.301 1.00 65.44 92 GLY A C 1
ATOM 735 O O . GLY A 1 92 ? 5.313 -13.187 -21.969 1.00 65.44 92 GLY A O 1
ATOM 736 N N . LEU A 1 93 ? 3.221 -13.964 -21.628 1.00 63.38 93 LEU A N 1
ATOM 737 C CA . LEU A 1 93 ? 2.775 -13.062 -20.550 1.00 63.38 93 LEU A CA 1
ATOM 738 C C . LEU A 1 93 ? 3.580 -13.196 -19.233 1.00 63.38 93 LEU A C 1
ATOM 740 O O . LEU A 1 93 ? 3.522 -12.308 -18.387 1.00 63.38 93 LEU A O 1
ATOM 744 N N . PHE A 1 94 ? 4.381 -14.262 -19.094 1.00 67.19 94 PHE A N 1
ATOM 745 C CA . PHE A 1 94 ? 5.217 -14.580 -17.922 1.00 67.19 94 PHE A CA 1
ATOM 746 C C . PHE A 1 94 ? 6.677 -14.094 -18.042 1.00 67.19 94 PHE A C 1
ATOM 748 O O . PHE A 1 94 ? 7.544 -14.474 -17.261 1.00 67.19 94 PHE A O 1
ATOM 755 N N . ARG A 1 95 ? 6.991 -13.214 -19.006 1.00 64.12 95 ARG A N 1
ATOM 756 C CA . ARG A 1 95 ? 8.345 -12.649 -19.143 1.00 64.12 95 ARG A CA 1
ATOM 757 C C . ARG A 1 95 ? 8.674 -11.682 -18.002 1.00 64.12 95 ARG A C 1
ATOM 759 O O . ARG A 1 95 ? 8.124 -10.585 -17.921 1.00 64.12 95 ARG A O 1
ATOM 766 N N . GLY A 1 96 ? 9.661 -12.037 -17.182 1.00 65.38 96 GLY A N 1
ATOM 767 C CA . GLY A 1 96 ? 10.168 -11.162 -16.128 1.00 65.38 96 GLY A CA 1
ATOM 768 C C . GLY A 1 96 ? 11.479 -11.643 -15.519 1.00 65.38 96 GLY A C 1
ATOM 769 O O . GLY A 1 96 ? 11.892 -12.784 -15.702 1.00 65.38 96 GLY A O 1
ATOM 770 N N . LYS A 1 97 ? 12.159 -10.746 -14.799 1.00 76.06 97 LYS A N 1
ATOM 771 C CA . LYS A 1 97 ? 13.179 -11.154 -13.823 1.00 76.06 97 LYS A CA 1
ATOM 772 C C . LYS A 1 97 ? 12.459 -11.799 -12.623 1.00 76.06 97 LYS A C 1
ATOM 774 O O . LYS A 1 97 ? 11.295 -11.461 -12.413 1.00 76.06 97 LYS A O 1
ATOM 779 N N . PRO A 1 98 ? 13.122 -12.659 -11.830 1.00 84.25 98 PRO A N 1
ATOM 780 C CA . PRO A 1 98 ? 12.553 -13.167 -10.583 1.00 84.25 98 PRO A CA 1
ATOM 781 C C . PRO A 1 98 ? 12.091 -12.011 -9.684 1.00 84.25 98 PRO A C 1
ATOM 783 O O . PRO A 1 98 ? 12.882 -11.127 -9.350 1.00 84.25 98 PRO A O 1
ATOM 786 N N . GLU A 1 99 ? 10.814 -12.008 -9.304 1.00 86.94 99 GLU A N 1
ATOM 787 C CA . GLU A 1 99 ? 10.172 -10.949 -8.510 1.00 86.94 99 GLU A CA 1
ATOM 788 C C . GLU A 1 99 ? 9.322 -11.555 -7.376 1.00 86.94 99 GLU A C 1
ATOM 790 O O . GLU A 1 99 ? 8.165 -11.207 -7.157 1.00 86.94 99 GLU A O 1
ATOM 795 N N . HIS A 1 100 ? 9.928 -12.457 -6.603 1.00 87.81 100 HIS A N 1
ATOM 796 C CA . HIS A 1 100 ? 9.286 -13.199 -5.511 1.00 87.81 100 HIS A CA 1
ATOM 797 C C . HIS A 1 100 ? 8.632 -12.335 -4.416 1.00 87.81 100 HIS A C 1
ATOM 799 O O . HIS A 1 100 ? 7.769 -12.823 -3.690 1.00 87.81 100 HIS A O 1
ATOM 805 N N . LEU A 1 101 ? 8.981 -11.048 -4.303 1.00 90.12 101 LEU A N 1
ATOM 806 C CA . LEU A 1 101 ? 8.350 -10.121 -3.354 1.00 90.12 101 LEU A CA 1
ATOM 807 C C . LEU A 1 101 ? 6.835 -9.979 -3.584 1.00 90.12 101 LEU A C 1
ATOM 809 O O . LEU A 1 101 ? 6.096 -9.737 -2.630 1.00 90.12 101 LEU A O 1
ATOM 813 N N . PHE A 1 102 ? 6.349 -10.188 -4.814 1.00 90.69 102 PHE A N 1
ATOM 814 C CA . PHE A 1 102 ? 4.911 -10.178 -5.099 1.00 90.69 102 PHE A CA 1
ATOM 815 C C . PHE A 1 102 ? 4.162 -11.336 -4.439 1.00 90.69 102 PHE A C 1
ATOM 817 O O . PHE A 1 102 ? 2.956 -11.221 -4.242 1.00 90.69 102 PHE A O 1
ATOM 824 N N . LEU A 1 103 ? 4.836 -12.403 -4.003 1.00 92.38 103 LEU A N 1
ATOM 825 C CA . LEU A 1 103 ? 4.192 -13.487 -3.258 1.00 92.38 103 LEU A CA 1
ATOM 826 C C . LEU A 1 103 ? 3.585 -12.985 -1.936 1.00 92.38 103 LEU A C 1
ATOM 828 O O . LEU A 1 103 ? 2.509 -13.429 -1.536 1.00 92.38 103 LEU A O 1
ATOM 832 N N . ALA A 1 104 ? 4.211 -11.985 -1.305 1.00 93.69 104 ALA A N 1
ATOM 833 C CA . ALA A 1 104 ? 3.696 -11.352 -0.091 1.00 93.69 104 ALA A CA 1
ATOM 834 C C . ALA A 1 104 ? 2.378 -10.588 -0.322 1.00 93.69 104 ALA A C 1
ATOM 836 O O . ALA A 1 104 ? 1.668 -10.275 0.633 1.00 93.69 104 ALA A O 1
ATOM 837 N N . SER A 1 105 ? 2.008 -10.308 -1.575 1.00 93.81 105 SER A N 1
ATOM 838 C CA . SER A 1 105 ? 0.769 -9.593 -1.879 1.00 93.81 105 SER A CA 1
ATOM 839 C C . SER A 1 105 ? -0.486 -10.382 -1.479 1.00 93.81 105 SER A C 1
ATOM 841 O O . SER A 1 105 ? -1.453 -9.758 -1.048 1.00 93.81 105 SER A O 1
ATOM 843 N N . ILE A 1 106 ? -0.454 -11.720 -1.512 1.00 95.50 106 ILE A N 1
ATOM 844 C CA . ILE A 1 106 ? -1.578 -12.587 -1.120 1.00 95.50 106 ILE A CA 1
ATOM 845 C C . ILE A 1 106 ? -1.894 -12.502 0.383 1.00 95.50 106 ILE A C 1
ATOM 847 O O . ILE A 1 106 ? -3.025 -12.143 0.722 1.00 95.50 106 ILE A O 1
ATOM 851 N N . PRO A 1 107 ? -0.951 -12.768 1.313 1.00 95.69 107 PRO A N 1
ATOM 852 C CA . PRO A 1 107 ? -1.241 -12.641 2.740 1.00 95.69 107 PRO A CA 1
ATOM 853 C C . PRO A 1 107 ? -1.566 -11.197 3.141 1.00 95.69 107 PRO A C 1
ATOM 855 O O . PRO A 1 107 ? -2.409 -10.986 4.012 1.00 95.69 107 PRO A O 1
ATOM 858 N N . VAL A 1 108 ? -0.973 -10.190 2.486 1.00 96.38 108 VAL A N 1
ATOM 859 C CA . VAL A 1 108 ? -1.329 -8.781 2.725 1.00 96.38 108 VAL A CA 1
ATOM 860 C C . VAL A 1 108 ? -2.770 -8.490 2.282 1.00 96.38 108 VAL A C 1
ATOM 862 O O . VAL A 1 108 ? -3.507 -7.839 3.024 1.00 96.38 108 VAL A O 1
ATOM 865 N N . LEU A 1 109 ? -3.214 -9.022 1.135 1.00 97.31 109 LEU A N 1
ATOM 866 C CA . LEU A 1 109 ? -4.603 -8.899 0.678 1.00 97.31 109 LEU A CA 1
ATOM 867 C C . LEU A 1 109 ? -5.576 -9.543 1.669 1.00 97.31 109 LEU A C 1
ATOM 869 O O . LEU A 1 109 ? -6.571 -8.925 2.051 1.00 97.31 109 LEU A O 1
ATOM 873 N N . ALA A 1 110 ? -5.260 -10.759 2.119 1.00 97.62 110 ALA A N 1
ATOM 874 C CA . ALA A 1 110 ? -6.048 -11.468 3.119 1.00 97.62 110 ALA A CA 1
ATOM 875 C C . ALA A 1 110 ? -6.128 -10.680 4.435 1.00 97.62 110 ALA A C 1
ATOM 877 O O . ALA A 1 110 ? -7.201 -10.565 5.021 1.00 97.62 110 ALA A O 1
ATOM 878 N N . ALA A 1 111 ? -5.029 -10.066 4.875 1.00 96.75 111 ALA A N 1
ATOM 879 C CA . ALA A 1 111 ? -5.011 -9.257 6.088 1.00 96.75 111 ALA A CA 1
ATOM 880 C C . ALA A 1 111 ? -5.881 -7.991 5.967 1.00 96.75 111 ALA A C 1
ATOM 882 O O . ALA A 1 111 ? -6.600 -7.653 6.910 1.00 96.75 111 ALA A O 1
ATOM 883 N N . PHE A 1 112 ? -5.888 -7.317 4.810 1.00 96.88 112 PHE A N 1
ATOM 884 C CA . PHE A 1 112 ? -6.830 -6.217 4.561 1.00 96.88 112 PHE A CA 1
ATOM 885 C C . PHE A 1 112 ? -8.286 -6.685 4.579 1.00 96.88 112 PHE A C 1
ATOM 887 O O . PHE A 1 112 ? -9.136 -6.012 5.164 1.00 96.88 112 PHE A O 1
ATOM 894 N N . TRP A 1 113 ? -8.569 -7.843 3.980 1.00 97.56 113 TRP A N 1
ATOM 895 C CA . TRP A 1 113 ? -9.909 -8.424 3.984 1.00 97.56 113 TRP A CA 1
ATOM 896 C C . TRP A 1 113 ? -10.391 -8.746 5.401 1.00 97.56 113 TRP A C 1
ATOM 898 O O . TRP A 1 113 ? -11.484 -8.339 5.794 1.00 97.56 113 TRP A O 1
ATOM 908 N N . VAL A 1 114 ? -9.546 -9.401 6.202 1.00 96.50 114 VAL A N 1
ATOM 909 C CA . VAL A 1 114 ? -9.837 -9.712 7.608 1.00 96.50 114 VAL A CA 1
ATOM 910 C C . VAL A 1 114 ? -10.121 -8.438 8.395 1.00 96.50 114 VAL A C 1
ATOM 912 O O . VAL A 1 114 ? -11.114 -8.388 9.115 1.00 96.50 114 VAL A O 1
ATOM 915 N N . LEU A 1 115 ? -9.321 -7.380 8.222 1.00 93.56 115 LEU A N 1
ATOM 916 C CA . LEU A 1 115 ? -9.591 -6.099 8.879 1.00 93.56 115 LEU A CA 1
ATOM 917 C C . LEU A 1 115 ? -10.930 -5.500 8.458 1.00 93.56 115 LEU A C 1
ATOM 919 O O . LEU A 1 115 ? -11.648 -4.980 9.305 1.00 93.56 115 LEU A O 1
ATOM 923 N N . TYR A 1 116 ? -11.293 -5.577 7.179 1.00 95.44 116 TYR A N 1
ATOM 924 C CA . TYR A 1 116 ? -12.571 -5.055 6.701 1.00 95.44 116 TYR A CA 1
ATOM 925 C C . TYR A 1 116 ? -13.777 -5.805 7.291 1.00 95.44 116 TYR A C 1
ATOM 927 O O . TYR A 1 116 ? -14.740 -5.171 7.745 1.00 95.44 116 TYR A O 1
ATOM 935 N N . VAL A 1 117 ? -13.716 -7.140 7.314 1.00 96.75 117 VAL A N 1
ATOM 936 C CA . VAL A 1 117 ? -14.783 -8.002 7.848 1.00 96.75 117 VAL A CA 1
ATOM 937 C C . VAL A 1 117 ? -14.866 -7.894 9.372 1.00 96.75 117 VAL A C 1
ATOM 939 O O . VAL A 1 117 ? -15.956 -7.735 9.911 1.00 96.75 117 VAL A O 1
ATOM 942 N N . MET A 1 118 ? -13.726 -7.892 10.068 1.00 94.25 118 MET A N 1
ATOM 943 C CA . MET A 1 118 ? -13.630 -7.834 11.535 1.00 94.25 118 MET A CA 1
ATOM 944 C C . MET A 1 118 ? -13.460 -6.409 12.085 1.00 94.25 118 MET A C 1
ATOM 946 O O . MET A 1 118 ? -13.042 -6.224 13.228 1.00 94.25 118 MET A O 1
ATOM 950 N N . ARG A 1 119 ? -13.783 -5.376 11.300 1.00 92.56 119 ARG A N 1
ATOM 951 C CA . ARG A 1 119 ? -13.558 -3.961 11.663 1.00 92.56 119 ARG A CA 1
ATOM 952 C C . ARG A 1 119 ? -14.197 -3.548 12.993 1.00 92.56 119 ARG A C 1
ATOM 954 O O . ARG A 1 119 ? -13.693 -2.651 13.668 1.00 92.56 119 ARG A O 1
ATOM 961 N N . ASP A 1 120 ? -15.312 -4.183 13.350 1.00 89.00 120 ASP A N 1
ATOM 962 C CA . ASP A 1 120 ? -16.071 -3.883 14.565 1.00 89.00 120 ASP A CA 1
ATOM 963 C C . ASP A 1 120 ? -15.373 -4.455 15.811 1.00 89.00 120 ASP A C 1
ATOM 965 O O . ASP A 1 120 ? -15.486 -3.890 16.902 1.00 89.00 120 ASP A O 1
ATOM 969 N N . SER A 1 121 ? -14.567 -5.506 15.622 1.00 88.56 121 SER A N 1
ATOM 970 C CA . SER A 1 121 ? -13.679 -6.096 16.628 1.00 88.56 121 SER A CA 1
ATOM 971 C C . SER A 1 121 ? -12.347 -5.350 16.775 1.00 88.56 121 SER A C 1
ATOM 973 O O . SER A 1 121 ? -11.651 -5.558 17.766 1.00 88.56 121 SER A O 1
ATOM 975 N N . ASP A 1 122 ? -11.974 -4.462 15.843 1.00 84.56 122 ASP A N 1
ATOM 976 C CA . ASP A 1 122 ? -10.778 -3.620 15.996 1.00 84.56 122 ASP A CA 1
ATOM 977 C C . ASP A 1 122 ? -11.049 -2.498 17.012 1.00 84.56 122 ASP A C 1
ATOM 979 O O . ASP A 1 122 ? -11.509 -1.406 16.674 1.00 84.56 122 ASP A O 1
ATOM 983 N N . THR A 1 123 ? -10.809 -2.761 18.293 1.00 78.94 123 THR A N 1
ATOM 984 C CA . THR A 1 123 ? -11.155 -1.855 19.401 1.00 78.94 123 THR A CA 1
ATOM 985 C C . THR A 1 123 ? -10.000 -0.988 19.892 1.00 78.94 123 THR A C 1
ATOM 987 O O . THR A 1 123 ? -10.210 -0.206 20.821 1.00 78.94 123 THR A O 1
ATOM 990 N N . LYS A 1 124 ? -8.814 -1.038 19.260 1.00 68.12 124 LYS A N 1
ATOM 991 C CA . LYS A 1 124 ? -7.580 -0.384 19.758 1.00 68.12 124 LYS A CA 1
ATOM 992 C C . LYS A 1 124 ? -7.739 1.090 20.154 1.00 68.12 124 LYS A C 1
ATOM 994 O O . LYS A 1 124 ? -7.084 1.531 21.090 1.00 68.12 124 LYS A O 1
ATOM 999 N N . TRP A 1 125 ? -8.618 1.829 19.478 1.00 60.25 125 TRP A N 1
ATOM 1000 C CA . TRP A 1 125 ? -8.892 3.247 19.752 1.00 60.25 125 TRP A CA 1
ATOM 1001 C C . TRP A 1 125 ? -10.283 3.518 20.352 1.00 60.25 125 TRP A C 1
ATOM 1003 O O . TRP A 1 125 ? -10.594 4.651 20.709 1.00 60.25 125 TRP A O 1
ATOM 1013 N N . ARG A 1 126 ? -11.129 2.489 20.494 1.00 54.22 126 ARG A N 1
ATOM 1014 C CA . ARG A 1 126 ? -12.508 2.620 21.000 1.00 54.22 126 ARG A CA 1
ATOM 1015 C C . ARG A 1 126 ? -12.564 2.697 22.532 1.00 54.22 126 ARG A C 1
ATOM 1017 O O . ARG A 1 126 ? -13.489 3.292 23.071 1.00 54.22 126 ARG A O 1
ATOM 1024 N N . SER A 1 127 ? -11.557 2.169 23.231 1.00 51.34 127 SER A N 1
ATOM 1025 C CA . SER A 1 127 ? -11.522 2.126 24.702 1.00 51.34 127 SER A CA 1
ATOM 1026 C C . SER A 1 127 ? -11.226 3.466 25.392 1.00 51.34 127 SER A C 1
ATOM 1028 O O . SER A 1 127 ? -11.297 3.528 26.614 1.00 51.34 127 SER A O 1
ATOM 1030 N N . ARG A 1 128 ? -10.911 4.543 24.654 1.00 52.09 128 ARG A N 1
ATOM 1031 C CA . ARG A 1 128 ? -10.568 5.854 25.245 1.00 52.09 128 ARG A CA 1
ATOM 1032 C C . ARG A 1 128 ? -11.619 6.954 25.089 1.00 52.09 128 ARG A C 1
ATOM 1034 O O . ARG A 1 128 ? -11.484 7.985 25.732 1.00 52.09 128 ARG A O 1
ATOM 1041 N N . PHE A 1 129 ? -12.674 6.732 24.305 1.00 53.84 129 PHE A N 1
ATOM 1042 C CA . PHE A 1 129 ? -13.724 7.738 24.074 1.00 53.84 129 PHE A CA 1
ATOM 1043 C C . PHE A 1 129 ? -15.156 7.183 24.192 1.00 53.84 129 PHE A C 1
ATOM 1045 O O . PHE A 1 129 ? -16.107 7.880 23.863 1.00 53.84 129 PHE A O 1
ATOM 1052 N N . GLY A 1 130 ? -15.321 5.926 24.629 1.00 47.19 130 GLY A N 1
ATOM 1053 C CA . GLY A 1 130 ? -16.606 5.210 24.596 1.00 47.19 130 GLY A CA 1
ATOM 1054 C C . GLY A 1 130 ? -17.321 4.989 25.933 1.00 47.19 130 GLY A C 1
ATOM 1055 O O . GLY A 1 130 ? -18.457 4.540 25.902 1.00 47.19 130 GLY A O 1
ATOM 1056 N N . ASN A 1 131 ? -16.711 5.310 27.081 1.00 45.12 131 ASN A N 1
ATOM 1057 C CA . ASN A 1 131 ? -17.308 5.074 28.408 1.00 45.12 131 ASN A CA 1
ATOM 1058 C C . ASN A 1 131 ? -17.610 6.387 29.155 1.00 45.12 131 ASN A C 1
ATOM 1060 O O . ASN A 1 131 ? -17.249 6.543 30.316 1.00 45.12 131 ASN A O 1
ATOM 1064 N N . ALA A 1 132 ? -18.235 7.349 28.473 1.00 45.88 132 ALA A N 1
ATOM 1065 C CA . ALA A 1 132 ? -18.791 8.553 29.106 1.00 45.88 132 ALA A CA 1
ATOM 1066 C C . ALA A 1 132 ? -20.270 8.801 28.744 1.00 45.88 132 ALA A C 1
ATOM 1068 O O . ALA A 1 132 ? -20.804 9.867 29.030 1.00 45.88 132 ALA A O 1
ATOM 1069 N N . ALA A 1 133 ? -20.938 7.832 28.116 1.00 45.75 133 ALA A N 1
ATOM 1070 C CA . ALA A 1 133 ? -22.375 7.874 27.869 1.00 45.75 133 ALA A CA 1
ATOM 1071 C C . ALA A 1 133 ? -22.898 6.437 27.748 1.00 45.75 133 ALA A C 1
ATOM 1073 O O . ALA A 1 133 ? -22.707 5.789 26.718 1.00 45.75 133 ALA A O 1
ATOM 1074 N N . GLY A 1 134 ? -23.498 5.940 28.827 1.00 40.12 134 GLY A N 1
ATOM 1075 C CA . GLY A 1 134 ? -24.060 4.598 28.948 1.00 40.12 134 GLY A CA 1
ATOM 1076 C C . GLY A 1 134 ? -24.302 4.267 30.403 1.00 40.12 134 GLY A C 1
ATOM 1077 O O . GLY A 1 134 ? -23.298 3.940 31.071 1.00 40.12 134 GLY A O 1
#

Foldseek 3Di:
DVLLVVLQVVLVCLVVPVVVVQVVCVVQVVRPPNDSVVSNVSSVVSNVLSVCVVLLHPQLVSLVVSLVVLVSSCVSHVLCLVVQCLPPDPDPDNDDHRHVVSVVSVVSNVVSVCCNVCVVVPCPNVVPPPPPPD

Sequence (134 aa):
MALGGFLFLWAIEKFIIPGKVIKLSKKFFFGALDDVTTTYALGAVLTIMSVAFIIGAYKRWVYLYGFALHAITVIFTWFRIVDPYGLIEKGGLFRGKPEHLFLASIPVLAAFWVLYVMRDSDTKWRSRFGNAAG

Secondary structure (DSSP, 8-state):
-HHHHHHHHHHHHHHH-HHHHHHHHHHHSTTS--SHHHHHHHHHHHHHHHHHHHHTTTHHHHHHHHHHHHHHHHHHHTHHHH-TTS-S-SSSTT--S--GGGGGHHHHHHHHHHHHHTTTT--TTGGGTSSS--